Protein AF-A0A8J7PKM3-F1 (afdb_monomer_lite)

pLDDT: mean 87.67, std 18.23, range [32.25, 98.56]

Secondary structure (DSSP, 8-state):
---PPP-------TTS-SS-HHHHHHHHHHHHHHHHHHHTT-HHHHHHHHHHHHHHHHHHHHHH---HHHHHHHHHH-S-HHHHHHHHHHHHHHHHHHT---HHHHHHHHHHHHHTS--HHHHHHHHHHTGGGGGGS-HHHHHHHHHHHHHHHHHHSS---

Structure (mmCIF, N/CA/C/O backbone):
data_AF-A0A8J7PKM3-F1
#
_entry.id   AF-A0A8J7PKM3-F1
#
loop_
_atom_site.group_PDB
_atom_site.id
_atom_site.type_symbol
_atom_site.label_atom_id
_atom_site.label_alt_id
_atom_site.label_comp_id
_atom_site.label_asym_id
_atom_site.label_entity_id
_atom_site.label_seq_id
_atom_site.pdbx_PDB_ins_code
_atom_site.Cartn_x
_atom_site.Cartn_y
_atom_site.Cartn_z
_atom_site.occupancy
_atom_site.B_iso_or_equiv
_atom_site.auth_seq_id
_atom_site.auth_comp_id
_atom_site.auth_asym_id
_atom_site.auth_atom_id
_atom_site.pdbx_PDB_model_num
ATOM 1 N N . MET A 1 1 ? 33.577 -36.007 18.683 1.00 36.16 1 MET A N 1
ATOM 2 C CA . MET A 1 1 ? 33.708 -35.302 17.392 1.00 36.16 1 MET A CA 1
ATOM 3 C C . MET A 1 1 ? 32.411 -34.530 17.199 1.00 36.16 1 MET A C 1
ATOM 5 O O . MET A 1 1 ? 31.402 -35.137 16.878 1.00 36.16 1 MET A O 1
ATOM 9 N N . PHE A 1 2 ? 32.390 -33.249 17.570 1.00 35.25 2 PHE A N 1
ATOM 10 C CA . PHE A 1 2 ? 31.200 -32.401 17.462 1.00 35.25 2 PHE A CA 1
ATOM 11 C C . PHE A 1 2 ? 31.308 -31.592 16.173 1.00 35.25 2 PHE A C 1
ATOM 13 O O . PHE A 1 2 ? 32.250 -30.821 16.016 1.00 35.25 2 PHE A O 1
ATOM 20 N N . PHE A 1 3 ? 30.363 -31.787 15.259 1.00 32.25 3 PHE A N 1
ATOM 21 C CA . PHE A 1 3 ? 30.174 -30.937 14.091 1.00 32.25 3 PHE A CA 1
ATOM 22 C C . PHE A 1 3 ? 28.779 -30.329 14.233 1.00 32.25 3 PHE A C 1
ATOM 24 O O . PHE A 1 3 ? 27.780 -31.013 14.029 1.00 32.25 3 PHE A O 1
ATOM 31 N N . GLN A 1 4 ? 28.704 -29.076 14.682 1.00 35.91 4 GLN A N 1
ATOM 32 C CA . GLN A 1 4 ? 27.482 -28.291 14.542 1.00 35.91 4 GLN A CA 1
ATOM 33 C C . GLN A 1 4 ? 27.523 -27.611 13.169 1.00 35.91 4 GLN A C 1
ATOM 35 O O . GLN A 1 4 ? 28.503 -26.921 12.881 1.00 35.91 4 GLN A O 1
ATOM 40 N N . PRO A 1 5 ? 26.507 -27.788 12.307 1.00 42.62 5 PRO A N 1
ATOM 41 C CA . PRO A 1 5 ? 26.403 -27.009 11.087 1.00 42.62 5 PRO A CA 1
ATOM 42 C C . PRO A 1 5 ? 26.003 -25.581 11.462 1.00 42.62 5 PRO A C 1
ATOM 44 O O . PRO A 1 5 ? 24.953 -25.351 12.062 1.00 42.62 5 PRO A O 1
ATOM 47 N N . GLY A 1 6 ? 26.868 -24.627 11.120 1.00 34.97 6 GLY A N 1
ATOM 48 C CA . GLY A 1 6 ? 26.564 -23.209 11.213 1.00 34.97 6 GLY A CA 1
ATOM 49 C C . GLY A 1 6 ? 25.336 -22.898 10.368 1.00 34.97 6 GLY A C 1
ATOM 50 O O . GLY A 1 6 ? 25.343 -23.063 9.149 1.00 34.97 6 GLY A O 1
ATOM 51 N N . THR A 1 7 ? 24.269 -22.453 11.021 1.00 42.44 7 THR A N 1
ATOM 52 C CA . THR A 1 7 ? 23.162 -21.776 10.360 1.00 42.44 7 THR A CA 1
ATOM 53 C C . THR A 1 7 ? 23.663 -20.417 9.894 1.00 42.44 7 THR A C 1
ATOM 55 O O . THR A 1 7 ? 23.510 -19.417 10.593 1.00 42.44 7 THR A O 1
ATOM 58 N N . ASP A 1 8 ? 24.263 -20.379 8.709 1.00 40.06 8 ASP A N 1
ATOM 59 C CA . ASP A 1 8 ? 24.477 -19.144 7.962 1.00 40.06 8 ASP A CA 1
ATOM 60 C C . ASP A 1 8 ? 23.132 -18.699 7.365 1.00 40.06 8 ASP A C 1
ATOM 62 O O . ASP A 1 8 ? 22.877 -18.743 6.162 1.00 40.06 8 ASP A O 1
ATOM 66 N N . ARG A 1 9 ? 22.199 -18.317 8.247 1.00 42.50 9 ARG A N 1
ATOM 67 C CA . ARG A 1 9 ? 21.170 -17.352 7.872 1.00 42.50 9 ARG A CA 1
ATOM 68 C C . ARG A 1 9 ? 21.888 -16.017 7.854 1.00 42.50 9 ARG A C 1
ATOM 70 O O . ARG A 1 9 ? 21.874 -15.295 8.848 1.00 42.50 9 ARG A O 1
ATOM 77 N N . ALA A 1 10 ? 22.509 -15.705 6.721 1.00 39.47 10 ALA A N 1
ATOM 78 C CA . ALA A 1 10 ? 22.815 -14.336 6.362 1.00 39.47 10 ALA A CA 1
ATOM 79 C C . ALA A 1 10 ? 21.526 -13.532 6.569 1.00 39.47 10 ALA A C 1
ATOM 81 O O . ALA A 1 10 ? 20.585 -13.627 5.776 1.00 39.47 10 ALA A O 1
ATOM 82 N N . GLN A 1 11 ? 21.455 -12.810 7.688 1.00 41.34 11 GLN A N 1
ATOM 83 C CA . GLN A 1 11 ? 20.439 -11.807 7.945 1.00 41.34 11 GLN A CA 1
ATOM 84 C C . GLN A 1 11 ? 20.592 -10.786 6.821 1.00 41.34 11 GLN A C 1
ATOM 86 O O . GLN A 1 11 ? 21.456 -9.910 6.860 1.00 41.34 11 GLN A O 1
ATOM 91 N N . ARG A 1 12 ? 19.808 -10.956 5.751 1.00 44.34 12 ARG A N 1
ATOM 92 C CA . ARG A 1 12 ? 19.602 -9.895 4.773 1.00 44.34 12 ARG A CA 1
ATOM 93 C C . ARG A 1 12 ? 19.024 -8.741 5.570 1.00 44.34 12 ARG A C 1
ATOM 95 O O . ARG A 1 12 ? 17.972 -8.903 6.177 1.00 44.34 12 ARG A O 1
ATOM 102 N N . ASP A 1 13 ? 19.742 -7.622 5.601 1.00 42.66 13 ASP A N 1
ATOM 103 C CA . ASP A 1 13 ? 19.227 -6.376 6.154 1.00 42.66 13 ASP A CA 1
ATOM 104 C C . ASP A 1 13 ? 17.835 -6.140 5.545 1.00 42.66 13 ASP A C 1
ATOM 106 O O . ASP A 1 13 ? 17.751 -5.967 4.323 1.00 42.66 13 ASP A O 1
ATOM 110 N N . PRO A 1 14 ? 16.752 -6.162 6.343 1.00 47.19 14 PRO A N 1
ATOM 111 C CA . PRO A 1 14 ? 15.390 -6.001 5.834 1.00 47.19 14 PRO A CA 1
ATOM 112 C C . PRO A 1 14 ? 15.193 -4.633 5.162 1.00 47.19 14 PRO A C 1
ATOM 114 O O . PRO A 1 14 ? 14.225 -4.424 4.437 1.00 47.19 14 PRO A O 1
ATOM 117 N N . ARG A 1 15 ? 16.141 -3.703 5.353 1.00 46.28 15 ARG A N 1
ATOM 118 C CA . ARG A 1 15 ? 16.163 -2.374 4.733 1.00 46.28 15 ARG A CA 1
ATOM 119 C C . ARG A 1 15 ? 16.777 -2.356 3.334 1.00 46.28 15 ARG A C 1
ATOM 121 O O . ARG A 1 15 ? 16.664 -1.347 2.633 1.00 46.28 15 ARG A O 1
ATOM 128 N N . ARG A 1 16 ? 17.446 -3.428 2.895 1.00 54.91 16 ARG A N 1
ATOM 129 C CA . ARG A 1 16 ? 18.026 -3.489 1.550 1.00 54.91 16 ARG A CA 1
ATOM 130 C C . ARG A 1 16 ? 16.935 -3.901 0.572 1.00 54.91 16 ARG A C 1
ATOM 132 O O . ARG A 1 16 ? 16.419 -5.010 0.652 1.00 54.91 16 ARG A O 1
ATOM 139 N N . SER A 1 17 ? 16.592 -2.998 -0.351 1.00 60.22 17 SER A N 1
ATOM 140 C CA . SER A 1 17 ? 15.584 -3.284 -1.373 1.00 60.22 17 SER A CA 1
ATOM 141 C C . SER A 1 17 ? 15.919 -4.609 -2.076 1.00 60.22 17 SER A C 1
ATOM 143 O O . SER A 1 17 ? 17.073 -4.802 -2.473 1.00 60.22 17 SER A O 1
ATOM 145 N N . PRO A 1 18 ? 14.941 -5.513 -2.251 1.00 68.88 18 PRO A N 1
ATOM 146 C CA . PRO A 1 18 ? 15.135 -6.765 -2.990 1.00 68.88 18 PRO A CA 1
ATOM 147 C C . PRO A 1 18 ? 15.437 -6.517 -4.479 1.00 68.88 18 PRO A C 1
ATOM 149 O O . PRO A 1 18 ? 15.834 -7.436 -5.196 1.00 68.88 18 PRO A O 1
ATOM 152 N N . LEU A 1 19 ? 15.228 -5.281 -4.946 1.00 79.75 19 LEU A N 1
ATOM 153 C CA . LEU A 1 19 ? 15.386 -4.857 -6.327 1.00 79.75 19 LEU A CA 1
ATOM 154 C C . LEU A 1 19 ? 16.794 -4.327 -6.583 1.00 79.75 19 LEU A C 1
ATOM 156 O O . LEU A 1 19 ? 17.391 -3.642 -5.746 1.00 79.75 19 LEU A O 1
ATOM 160 N N . LYS A 1 20 ? 17.305 -4.578 -7.788 1.00 85.94 20 LYS A N 1
ATOM 161 C CA . LYS A 1 20 ? 18.499 -3.884 -8.276 1.00 85.94 20 LYS A CA 1
ATOM 162 C C . LYS A 1 20 ? 18.200 -2.401 -8.525 1.00 85.94 20 LYS A C 1
ATOM 164 O O . LYS A 1 20 ? 17.049 -2.002 -8.686 1.00 85.94 20 LYS A O 1
ATOM 169 N N . SER A 1 21 ? 19.240 -1.568 -8.568 1.00 86.31 21 SER A N 1
ATOM 170 C CA . SER A 1 21 ? 19.094 -0.112 -8.719 1.00 86.31 21 SER A CA 1
ATOM 171 C C . SER A 1 21 ? 18.345 0.304 -9.991 1.00 86.31 21 SER A C 1
ATOM 173 O O . SER A 1 21 ? 17.572 1.256 -9.955 1.00 86.31 21 SER A O 1
ATOM 175 N N . ASP A 1 22 ? 18.560 -0.400 -11.101 1.00 89.12 22 ASP A N 1
ATOM 176 C CA . ASP A 1 22 ? 17.876 -0.202 -12.382 1.00 89.12 22 ASP A CA 1
ATOM 177 C C . ASP A 1 22 ? 16.397 -0.612 -12.320 1.00 89.12 22 ASP A C 1
ATOM 179 O O . ASP A 1 22 ? 15.532 0.144 -12.758 1.00 89.12 22 ASP A O 1
ATOM 183 N N . GLU A 1 23 ? 16.096 -1.757 -11.704 1.00 91.19 23 GLU A N 1
ATOM 184 C CA . GLU A 1 23 ? 14.729 -2.244 -11.461 1.00 91.19 23 GLU A CA 1
ATOM 185 C C . GLU A 1 23 ? 13.952 -1.270 -10.563 1.00 91.19 23 GLU A C 1
ATOM 187 O O . GLU A 1 23 ? 12.855 -0.828 -10.903 1.00 91.19 23 GLU A O 1
ATOM 192 N N . LEU A 1 24 ? 14.563 -0.853 -9.452 1.00 87.12 24 LEU A N 1
ATOM 193 C CA . LEU A 1 24 ? 13.996 0.130 -8.533 1.00 87.12 24 LEU A CA 1
ATOM 194 C C . LEU A 1 24 ? 13.754 1.476 -9.226 1.00 87.12 24 LEU A C 1
ATOM 196 O O . LEU A 1 24 ? 12.744 2.136 -8.978 1.00 87.12 24 LEU A O 1
ATOM 200 N N . TYR A 1 25 ? 14.676 1.895 -10.091 1.00 90.19 25 TYR A N 1
ATOM 201 C CA . TYR A 1 25 ? 14.532 3.118 -10.868 1.00 90.19 25 TYR A CA 1
ATOM 202 C C . TYR A 1 25 ? 13.380 3.023 -11.877 1.00 90.19 25 TYR A C 1
ATOM 204 O O . TYR A 1 25 ? 12.583 3.959 -11.962 1.00 90.19 25 TYR A O 1
ATOM 212 N N . ALA A 1 26 ? 13.250 1.905 -12.598 1.00 93.38 26 ALA A N 1
ATOM 213 C CA . ALA A 1 26 ? 12.163 1.680 -13.550 1.00 93.38 26 ALA A CA 1
ATOM 214 C C . ALA A 1 26 ? 10.791 1.708 -12.860 1.00 93.38 26 ALA A C 1
ATOM 216 O O . ALA A 1 26 ? 9.912 2.464 -13.276 1.00 93.38 26 ALA A O 1
ATOM 217 N N . VAL A 1 27 ? 10.650 0.977 -11.749 1.00 93.88 27 VAL A N 1
ATOM 218 C CA . VAL A 1 27 ? 9.427 0.946 -10.933 1.00 93.88 27 VAL A CA 1
ATOM 219 C C . VAL A 1 27 ?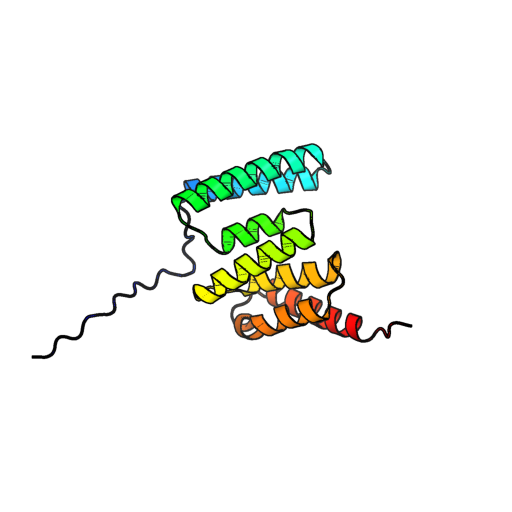 9.065 2.347 -10.432 1.00 93.88 27 VAL A C 1
ATOM 221 O O . VAL A 1 27 ? 7.944 2.814 -10.634 1.00 93.88 27 VAL A O 1
ATOM 224 N N . ARG A 1 28 ? 10.025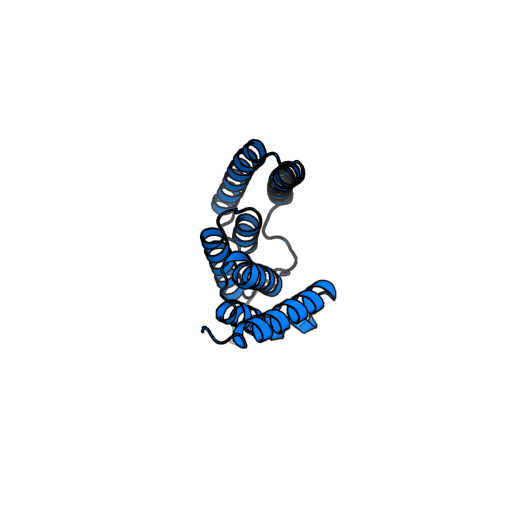 3.073 -9.841 1.00 93.44 28 ARG A N 1
ATOM 225 C CA . ARG A 1 28 ? 9.797 4.444 -9.348 1.00 93.44 28 ARG A CA 1
ATOM 226 C C . ARG A 1 28 ? 9.399 5.402 -10.464 1.00 93.44 28 ARG A C 1
ATOM 228 O O . ARG A 1 28 ? 8.522 6.238 -10.256 1.00 93.44 28 ARG A O 1
ATOM 235 N N . ARG A 1 29 ? 10.033 5.304 -11.634 1.00 96.38 29 ARG A N 1
ATOM 236 C CA . ARG A 1 29 ? 9.705 6.145 -12.790 1.00 96.38 29 ARG A CA 1
ATOM 237 C C . ARG A 1 29 ? 8.270 5.888 -13.260 1.00 96.38 29 ARG A C 1
ATOM 239 O O . ARG A 1 29 ? 7.539 6.854 -13.468 1.00 96.38 29 ARG A O 1
ATOM 246 N N . ALA A 1 30 ? 7.870 4.624 -13.400 1.00 96.38 30 ALA A N 1
ATOM 247 C CA . ALA A 1 30 ? 6.518 4.257 -13.817 1.00 96.38 30 ALA A CA 1
ATOM 248 C C . ALA A 1 30 ? 5.466 4.737 -12.800 1.00 96.38 30 ALA A C 1
ATOM 250 O O . ALA A 1 30 ? 4.537 5.453 -13.170 1.00 96.38 30 ALA A O 1
ATOM 251 N N . ALA A 1 31 ? 5.680 4.482 -11.506 1.00 96.06 31 ALA A N 1
ATOM 252 C CA . ALA A 1 31 ? 4.807 4.951 -10.426 1.00 96.06 31 ALA A CA 1
ATOM 253 C C . ALA A 1 31 ? 4.641 6.485 -10.423 1.00 96.06 31 ALA A C 1
ATOM 255 O O . ALA A 1 31 ? 3.536 7.016 -10.309 1.00 96.06 31 ALA A O 1
ATOM 256 N N . GLN A 1 32 ? 5.737 7.227 -10.621 1.00 96.44 32 GLN A N 1
ATOM 257 C CA . GLN A 1 32 ? 5.689 8.687 -10.739 1.00 96.44 32 GLN A CA 1
ATOM 258 C C . GLN A 1 32 ? 4.876 9.156 -11.951 1.00 96.44 32 GLN A C 1
ATOM 260 O O . GLN A 1 32 ? 4.222 10.196 -11.865 1.00 96.44 32 GLN A O 1
ATOM 265 N N . ALA A 1 33 ? 4.909 8.430 -13.071 1.00 96.50 33 ALA A N 1
ATOM 266 C CA . ALA A 1 33 ? 4.112 8.767 -14.247 1.00 96.50 33 ALA A CA 1
ATOM 267 C C . ALA A 1 33 ? 2.608 8.620 -13.964 1.00 96.50 33 ALA A C 1
ATOM 269 O O . ALA A 1 33 ? 1.848 9.531 -14.299 1.00 96.50 33 ALA A O 1
ATOM 270 N N . VAL A 1 34 ? 2.196 7.551 -13.270 1.00 97.44 34 VAL A N 1
ATOM 271 C CA . VAL A 1 34 ? 0.802 7.369 -12.825 1.00 97.44 34 VAL A CA 1
ATOM 272 C C . VAL A 1 34 ? 0.381 8.500 -11.887 1.00 97.44 34 VAL A C 1
ATOM 274 O O . VAL A 1 34 ? -0.628 9.161 -12.129 1.00 97.44 34 VAL A O 1
ATOM 277 N N . ALA A 1 35 ? 1.187 8.787 -10.858 1.00 95.44 35 ALA A N 1
ATOM 278 C CA . ALA A 1 35 ? 0.896 9.840 -9.884 1.00 95.44 35 ALA A CA 1
ATOM 279 C C . ALA A 1 35 ? 0.761 11.228 -10.535 1.00 95.44 35 ALA A C 1
ATOM 281 O O . ALA A 1 35 ? -0.097 12.023 -10.150 1.00 95.44 35 ALA A O 1
ATOM 282 N N . ARG A 1 36 ? 1.593 11.532 -11.540 1.00 97.00 36 ARG A N 1
ATOM 283 C CA . ARG A 1 36 ? 1.519 12.794 -12.292 1.00 97.00 36 ARG A CA 1
ATOM 284 C C . ARG A 1 36 ? 0.243 12.894 -13.120 1.00 97.00 36 ARG A C 1
ATOM 286 O O . ARG A 1 36 ? -0.393 13.943 -13.078 1.00 97.00 36 ARG A O 1
ATOM 293 N N . ALA A 1 37 ? -0.137 11.831 -13.827 1.00 95.94 37 ALA A N 1
ATOM 294 C CA . ALA A 1 37 ? -1.375 11.806 -14.601 1.00 95.94 37 ALA A CA 1
ATOM 295 C C . ALA A 1 37 ? -2.609 11.947 -13.694 1.00 95.94 37 ALA A C 1
ATOM 297 O O . ALA A 1 37 ? -3.475 12.779 -13.957 1.00 95.94 37 ALA A O 1
ATOM 298 N N . ALA A 1 38 ? -2.628 11.234 -12.561 1.00 94.00 38 ALA A N 1
ATOM 299 C CA . ALA A 1 38 ? -3.676 11.365 -11.550 1.00 94.00 38 ALA A CA 1
ATOM 300 C C . ALA A 1 38 ? -3.775 12.803 -11.010 1.00 94.00 38 ALA A C 1
ATOM 302 O O . ALA A 1 38 ? -4.863 13.370 -10.953 1.00 94.00 38 ALA A O 1
ATOM 303 N N . LYS A 1 39 ? -2.638 13.434 -10.684 1.00 95.56 39 LYS A N 1
ATOM 304 C CA . LYS A 1 39 ? -2.597 14.831 -10.219 1.00 95.56 39 LYS A CA 1
ATOM 305 C C . LYS A 1 39 ? -3.069 15.831 -11.281 1.00 95.56 39 LYS A C 1
ATOM 307 O O . LYS A 1 39 ? -3.605 16.875 -10.923 1.00 95.56 39 LYS A O 1
ATOM 312 N N . ALA A 1 40 ? -2.858 15.533 -12.560 1.00 96.31 40 ALA A N 1
ATOM 313 C CA . ALA A 1 40 ? -3.329 16.357 -13.670 1.00 96.31 40 ALA A CA 1
ATOM 314 C C . ALA A 1 40 ? -4.830 16.177 -13.973 1.00 96.31 40 ALA A C 1
ATOM 316 O O . ALA A 1 40 ? -5.360 16.909 -14.803 1.00 96.31 40 ALA A O 1
ATOM 317 N N . GLY A 1 41 ? -5.511 15.223 -13.325 1.00 95.38 41 GLY A N 1
ATOM 318 C CA . GLY A 1 41 ? -6.904 14.882 -13.629 1.00 95.38 41 GLY A CA 1
ATOM 319 C C . GLY A 1 41 ? -7.084 14.158 -14.968 1.00 95.38 41 GLY A C 1
ATOM 320 O O . GLY A 1 41 ? -8.208 14.032 -15.444 1.00 95.38 41 GLY A O 1
ATOM 321 N N . ASP A 1 42 ? -5.997 13.680 -15.578 1.00 96.19 42 ASP A N 1
ATOM 322 C CA . ASP A 1 42 ? -6.015 13.009 -16.877 1.00 96.19 42 ASP A CA 1
ATOM 323 C C . ASP A 1 42 ? -6.223 11.500 -16.681 1.00 96.19 42 ASP A C 1
ATOM 325 O O . ASP A 1 42 ? -5.280 10.740 -16.430 1.00 96.19 42 ASP A O 1
ATOM 329 N N . ALA A 1 43 ? -7.488 11.076 -16.731 1.00 95.06 43 ALA A N 1
ATOM 330 C CA . ALA A 1 43 ? -7.891 9.694 -16.485 1.00 95.06 43 ALA A CA 1
ATOM 331 C C . ALA A 1 43 ? -7.378 8.715 -17.556 1.00 95.06 43 ALA A C 1
ATOM 333 O O . ALA A 1 43 ? -6.984 7.595 -17.213 1.00 95.06 43 ALA A O 1
ATOM 334 N N . ASP A 1 44 ? -7.322 9.139 -18.818 1.00 96.12 44 ASP A N 1
ATOM 335 C CA . ASP A 1 44 ? -6.855 8.308 -19.932 1.00 96.12 44 ASP A CA 1
ATOM 336 C C . ASP A 1 44 ? -5.342 8.093 -19.837 1.00 96.12 44 ASP A C 1
ATOM 338 O O . ASP A 1 44 ? -4.853 6.956 -19.906 1.00 96.12 44 ASP A O 1
ATOM 342 N N . SER A 1 45 ? -4.590 9.166 -19.559 1.00 96.44 45 SER A N 1
ATOM 343 C CA . SER A 1 45 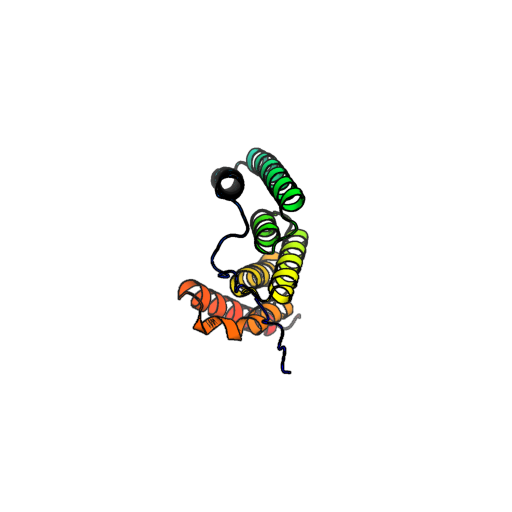? -3.164 9.047 -19.267 1.00 96.44 45 SER A CA 1
ATOM 344 C C . SER A 1 45 ? -2.927 8.216 -18.013 1.00 96.44 45 SER A C 1
ATOM 346 O O . SER A 1 45 ? -2.037 7.371 -18.026 1.00 96.44 45 SER A O 1
ATOM 348 N N . ARG A 1 46 ? -3.708 8.388 -16.935 1.00 97.06 46 ARG A N 1
ATOM 349 C CA . ARG A 1 46 ? -3.548 7.580 -15.711 1.00 97.06 46 ARG A CA 1
ATOM 350 C C . ARG A 1 46 ? -3.697 6.095 -16.023 1.00 97.06 46 ARG A C 1
ATOM 352 O O . ARG A 1 46 ? -2.848 5.3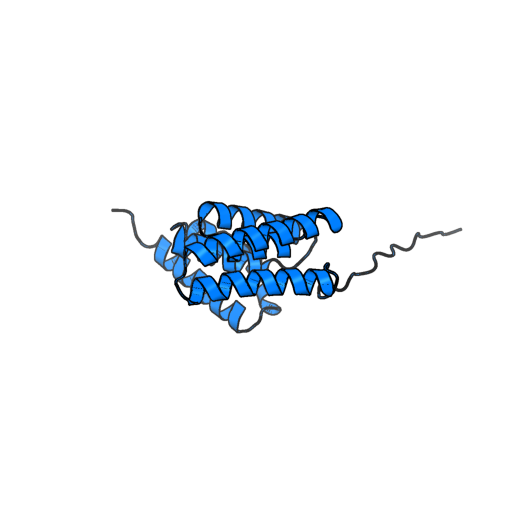14 -15.609 1.00 97.06 46 ARG A O 1
ATOM 359 N N . THR A 1 47 ? -4.733 5.732 -16.776 1.00 96.44 47 THR A N 1
ATOM 360 C CA . THR A 1 47 ? -5.010 4.346 -17.175 1.00 96.44 47 THR A CA 1
ATOM 361 C C . THR A 1 47 ? -3.858 3.772 -17.995 1.00 96.44 47 THR A C 1
ATOM 363 O O . THR A 1 47 ? -3.337 2.708 -17.669 1.00 96.44 47 THR A O 1
ATOM 366 N N . THR A 1 48 ? -3.387 4.520 -18.996 1.00 97.62 48 THR A N 1
ATOM 367 C CA . THR A 1 48 ? -2.253 4.107 -19.837 1.00 97.62 48 THR A CA 1
ATOM 368 C C . THR A 1 48 ? -0.978 3.921 -19.010 1.00 97.62 48 THR A C 1
ATOM 370 O O . THR A 1 48 ? -0.312 2.893 -19.108 1.00 97.62 48 THR A O 1
ATOM 373 N N . ARG A 1 49 ? -0.649 4.884 -18.138 1.00 97.81 49 ARG A N 1
ATOM 374 C CA . ARG A 1 49 ? 0.536 4.802 -17.269 1.00 97.81 49 ARG A CA 1
ATOM 375 C C . ARG A 1 49 ? 0.430 3.687 -16.237 1.00 97.81 49 ARG A C 1
ATOM 377 O O . ARG A 1 49 ? 1.454 3.131 -15.852 1.00 97.81 49 ARG A O 1
ATOM 384 N N . PHE A 1 50 ? -0.774 3.363 -15.774 1.00 97.75 50 PHE A N 1
ATOM 385 C CA . PHE A 1 50 ? -0.966 2.272 -14.828 1.00 97.75 50 PHE A CA 1
ATOM 386 C C . PHE A 1 50 ? -0.724 0.912 -15.494 1.00 97.75 50 PHE A C 1
ATOM 388 O O . PHE A 1 50 ? -0.006 0.094 -14.929 1.00 97.75 50 PHE A O 1
ATOM 395 N N . ALA A 1 51 ? -1.180 0.714 -16.735 1.00 97.62 51 ALA A N 1
ATOM 396 C CA . ALA A 1 51 ? -0.847 -0.485 -17.510 1.00 97.62 51 ALA A CA 1
ATOM 397 C C . ALA A 1 51 ? 0.672 -0.622 -17.764 1.00 97.62 51 ALA A C 1
ATOM 399 O O . ALA A 1 51 ? 1.235 -1.716 -17.670 1.00 97.62 51 ALA A O 1
ATOM 400 N N . GLU A 1 52 ? 1.367 0.494 -18.026 1.00 97.38 52 GLU A N 1
ATOM 401 C CA . GLU A 1 52 ? 2.836 0.513 -18.114 1.00 97.38 52 GLU A CA 1
ATOM 402 C C . GLU A 1 52 ? 3.492 0.118 -16.778 1.00 97.38 52 GLU A C 1
ATOM 404 O O . GLU A 1 52 ? 4.441 -0.666 -16.767 1.00 97.38 52 GLU A O 1
ATOM 409 N N . LEU A 1 53 ? 2.983 0.618 -15.644 1.00 97.56 53 LEU A N 1
ATOM 410 C CA . LEU A 1 53 ? 3.460 0.223 -14.316 1.00 97.56 53 LEU A CA 1
ATOM 411 C C . LEU A 1 53 ? 3.264 -1.277 -14.073 1.00 97.56 53 LEU A C 1
ATOM 413 O O . LEU A 1 53 ? 4.208 -1.927 -13.632 1.00 97.56 53 LEU A O 1
ATOM 417 N N . GLN A 1 54 ? 2.093 -1.833 -14.389 1.00 97.25 54 GLN A N 1
ATOM 418 C CA . GLN A 1 54 ? 1.824 -3.268 -14.236 1.00 97.25 54 GLN A CA 1
ATOM 419 C C . GLN A 1 54 ? 2.800 -4.114 -15.058 1.00 97.25 54 GLN A C 1
ATOM 421 O O . GLN A 1 54 ? 3.387 -5.053 -14.528 1.00 97.25 54 GLN A O 1
ATOM 426 N N . THR A 1 55 ? 3.084 -3.706 -16.299 1.00 97.56 55 THR A N 1
ATOM 427 C CA . THR A 1 55 ? 4.089 -4.373 -17.145 1.00 97.56 55 THR A CA 1
ATOM 428 C C . THR A 1 55 ? 5.465 -4.393 -16.469 1.00 97.56 55 THR A C 1
ATOM 430 O O . THR A 1 55 ? 6.102 -5.442 -16.379 1.00 97.56 55 THR A O 1
ATOM 433 N N . VAL A 1 56 ? 5.916 -3.255 -15.925 1.00 96.56 56 VAL A N 1
ATOM 434 C CA . VAL A 1 56 ? 7.204 -3.170 -15.213 1.00 96.56 56 VAL A CA 1
ATOM 435 C C . VAL A 1 56 ? 7.210 -4.042 -13.953 1.00 96.56 56 VAL A C 1
ATOM 437 O O . VAL A 1 56 ? 8.215 -4.694 -13.665 1.00 96.56 56 VAL A O 1
ATOM 440 N N . LEU A 1 57 ? 6.115 -4.061 -13.189 1.00 95.50 57 LEU A N 1
ATOM 441 C CA . LEU A 1 57 ? 6.007 -4.879 -11.981 1.00 95.50 57 LEU A CA 1
ATOM 442 C C . LEU A 1 57 ? 6.060 -6.372 -12.311 1.00 95.50 57 LEU A C 1
ATOM 444 O O . LEU A 1 57 ? 6.795 -7.109 -11.653 1.00 95.50 57 LEU A O 1
ATOM 448 N N . ASP A 1 58 ? 5.361 -6.805 -13.355 1.00 94.94 58 ASP A N 1
ATOM 449 C CA . ASP A 1 58 ? 5.341 -8.201 -13.786 1.00 94.94 58 ASP A CA 1
ATOM 450 C C . ASP A 1 58 ? 6.707 -8.665 -14.297 1.00 94.94 58 ASP A C 1
ATOM 452 O O . ASP A 1 58 ? 7.175 -9.740 -13.918 1.00 94.94 58 ASP A O 1
ATOM 456 N N . GLU A 1 59 ? 7.418 -7.839 -15.067 1.00 94.44 59 GLU A N 1
ATOM 457 C CA . GLU A 1 59 ? 8.798 -8.132 -15.478 1.00 94.44 59 GLU A CA 1
ATOM 458 C C . GLU A 1 59 ? 9.753 -8.274 -14.285 1.00 94.44 59 GLU A C 1
ATOM 460 O O . GLU A 1 59 ? 10.716 -9.050 -14.326 1.00 94.44 59 GLU A O 1
ATOM 465 N N . VAL A 1 60 ? 9.538 -7.495 -13.223 1.00 93.50 60 VAL A N 1
ATOM 466 C CA . VAL A 1 60 ? 10.329 -7.598 -11.994 1.00 93.50 60 VAL A CA 1
ATOM 467 C C . VAL A 1 60 ? 9.975 -8.880 -11.241 1.00 93.50 60 VAL A C 1
ATOM 469 O O . VAL A 1 60 ? 10.895 -9.616 -10.873 1.00 93.50 60 VAL A O 1
ATOM 472 N N . ARG A 1 61 ? 8.683 -9.198 -11.078 1.00 91.81 61 ARG A N 1
ATOM 473 C CA . ARG A 1 61 ? 8.211 -10.448 -10.453 1.00 91.81 61 ARG A CA 1
ATOM 474 C C . ARG A 1 61 ? 8.767 -11.675 -11.169 1.00 91.81 61 ARG A C 1
ATOM 476 O O . ARG A 1 61 ? 9.328 -12.556 -10.526 1.00 91.81 61 ARG A O 1
ATOM 483 N N . GLN A 1 62 ? 8.730 -11.699 -12.501 1.00 92.25 62 GLN A N 1
ATOM 484 C CA . GLN A 1 62 ? 9.283 -12.801 -13.300 1.00 92.25 62 GLN A CA 1
ATOM 485 C C . GLN A 1 62 ? 10.785 -13.019 -13.064 1.00 92.25 62 GLN A C 1
ATOM 487 O O . GLN A 1 62 ? 11.260 -14.153 -13.066 1.00 92.25 62 GLN A O 1
ATOM 492 N N . ARG A 1 63 ? 11.552 -11.942 -12.853 1.00 90.81 63 ARG A N 1
ATOM 493 C CA . ARG A 1 63 ? 13.012 -12.017 -12.671 1.00 90.81 63 ARG A CA 1
ATOM 494 C C . ARG A 1 63 ? 13.450 -12.275 -11.235 1.00 90.81 63 ARG A C 1
ATOM 496 O O . ARG A 1 63 ? 14.534 -12.821 -11.024 1.00 90.81 63 ARG A O 1
ATOM 503 N N . ARG A 1 64 ? 12.688 -11.790 -10.254 1.00 86.50 64 ARG A N 1
ATOM 504 C CA . ARG A 1 64 ? 13.088 -11.747 -8.836 1.00 86.50 64 ARG A CA 1
ATOM 505 C C . ARG A 1 64 ? 12.237 -12.635 -7.936 1.00 86.50 64 ARG A C 1
ATOM 507 O O . ARG A 1 64 ? 12.648 -12.878 -6.804 1.00 86.50 64 ARG A O 1
ATOM 514 N N . GLY A 1 65 ? 11.118 -13.136 -8.445 1.00 87.00 65 GLY A N 1
ATOM 515 C CA . GLY A 1 65 ? 10.044 -13.680 -7.634 1.00 87.00 65 GLY A CA 1
ATOM 516 C C . GLY A 1 65 ? 9.170 -12.571 -7.063 1.00 87.00 65 GLY A C 1
ATOM 517 O O . GLY A 1 65 ? 9.451 -11.374 -7.204 1.00 87.00 65 GLY A O 1
ATOM 518 N N . ASP A 1 66 ? 8.099 -12.989 -6.408 1.00 86.31 66 ASP A N 1
ATOM 519 C CA . ASP A 1 66 ? 7.194 -12.058 -5.770 1.00 86.31 66 ASP A CA 1
ATOM 520 C C . ASP A 1 66 ? 7.804 -11.426 -4.513 1.00 86.31 66 ASP A C 1
ATOM 522 O O . ASP A 1 66 ? 8.591 -12.036 -3.786 1.00 86.31 66 ASP A O 1
ATOM 526 N N . HIS A 1 67 ? 7.421 -10.179 -4.249 1.00 89.88 67 HIS A N 1
ATOM 527 C CA . HIS A 1 67 ? 7.814 -9.459 -3.046 1.00 89.88 67 HIS A CA 1
ATOM 528 C C . HIS A 1 67 ? 6.661 -8.561 -2.577 1.00 89.88 67 HIS A C 1
ATOM 530 O O . HIS A 1 67 ? 6.063 -7.892 -3.427 1.00 89.88 67 HIS A O 1
ATOM 536 N N . PRO A 1 68 ? 6.385 -8.463 -1.258 1.00 93.69 68 PRO A N 1
ATOM 537 C CA . PRO A 1 68 ? 5.276 -7.677 -0.701 1.00 93.69 68 PRO A CA 1
ATOM 538 C C . PRO A 1 68 ? 5.170 -6.261 -1.271 1.00 93.69 68 PRO A C 1
ATOM 540 O O . PRO A 1 68 ? 4.104 -5.857 -1.725 1.00 93.69 68 PRO A O 1
ATOM 543 N N . VAL A 1 69 ? 6.305 -5.562 -1.365 1.00 91.25 69 VAL A N 1
ATOM 544 C CA . VAL A 1 69 ? 6.383 -4.196 -1.917 1.00 91.25 69 VAL A CA 1
ATOM 545 C C . VAL A 1 69 ? 5.814 -4.050 -3.335 1.00 91.25 69 VAL A C 1
ATOM 547 O O . VAL A 1 69 ? 5.363 -2.972 -3.700 1.00 91.25 69 VAL A O 1
ATOM 550 N N . LEU A 1 70 ? 5.846 -5.102 -4.162 1.00 93.56 70 LEU A N 1
ATOM 551 C CA . LEU A 1 70 ? 5.348 -5.029 -5.539 1.00 93.56 70 LEU A CA 1
ATOM 552 C C . LEU A 1 70 ? 3.820 -5.074 -5.569 1.00 93.56 70 LEU A C 1
ATOM 554 O O . LEU A 1 70 ? 3.212 -4.371 -6.368 1.00 93.56 70 LEU A O 1
ATOM 558 N N . TRP A 1 71 ? 3.196 -5.883 -4.709 1.00 96.44 71 TRP A N 1
ATOM 559 C CA . TRP A 1 71 ? 1.737 -5.905 -4.575 1.00 96.44 71 TRP A CA 1
ATOM 560 C C . TRP A 1 71 ? 1.210 -4.676 -3.835 1.00 96.44 71 TRP A C 1
ATOM 562 O O . TRP A 1 71 ? 0.198 -4.129 -4.256 1.00 96.44 71 TRP A O 1
ATOM 572 N N . GLU A 1 72 ? 1.910 -4.209 -2.797 1.00 96.50 72 GLU A N 1
ATOM 573 C CA . GLU A 1 72 ? 1.577 -2.953 -2.107 1.00 96.50 72 GLU A CA 1
ATOM 574 C C . GLU A 1 72 ? 1.585 -1.779 -3.094 1.00 96.50 72 GLU A C 1
ATOM 576 O O . GLU A 1 72 ? 0.611 -1.038 -3.190 1.00 96.50 72 GLU A O 1
ATOM 581 N N . LEU A 1 73 ? 2.640 -1.668 -3.907 1.00 95.56 73 LEU A N 1
ATOM 582 C CA . LEU A 1 73 ? 2.741 -0.606 -4.902 1.00 95.56 73 LEU A CA 1
ATOM 583 C C . LEU A 1 73 ? 1.662 -0.708 -5.986 1.00 95.56 73 LEU A C 1
ATOM 585 O O . LEU A 1 73 ? 1.147 0.312 -6.429 1.00 95.56 73 LEU A O 1
ATOM 589 N N . GLU A 1 74 ? 1.325 -1.912 -6.449 1.00 97.00 74 GLU A N 1
ATOM 590 C CA . GLU A 1 74 ? 0.236 -2.079 -7.416 1.00 97.00 74 GLU A CA 1
ATOM 591 C C . GLU A 1 74 ? -1.113 -1.659 -6.820 1.00 97.00 74 GLU A C 1
ATOM 593 O O . GLU A 1 74 ? -1.898 -0.977 -7.485 1.00 97.00 74 GLU A O 1
ATOM 598 N N . ALA A 1 75 ? -1.359 -2.010 -5.555 1.00 97.81 75 ALA A N 1
ATOM 599 C CA . ALA A 1 75 ? -2.561 -1.619 -4.831 1.00 97.81 75 ALA A CA 1
ATOM 600 C C . ALA A 1 75 ? -2.687 -0.091 -4.724 1.00 97.81 75 ALA A C 1
ATOM 602 O O . ALA A 1 75 ? -3.753 0.439 -5.025 1.00 97.81 75 ALA A O 1
ATOM 603 N N . ASP A 1 76 ? -1.593 0.618 -4.414 1.00 96.81 76 ASP A N 1
ATOM 604 C CA . ASP A 1 76 ? -1.562 2.086 -4.274 1.00 96.81 76 ASP A CA 1
ATOM 605 C C . ASP A 1 76 ? -2.051 2.846 -5.525 1.00 96.81 76 ASP A C 1
ATOM 607 O O . ASP A 1 76 ? -2.497 3.992 -5.427 1.00 96.81 76 ASP A O 1
ATOM 611 N N . PHE A 1 77 ? -1.949 2.236 -6.710 1.00 96.31 77 PHE A N 1
ATOM 612 C CA . PHE A 1 77 ? -2.366 2.840 -7.981 1.00 96.31 77 PHE A CA 1
ATOM 613 C C . PHE A 1 77 ? -3.626 2.209 -8.586 1.00 96.31 77 PHE A C 1
ATOM 615 O O . PHE A 1 77 ? -4.158 2.719 -9.580 1.00 96.31 77 PHE A O 1
ATOM 622 N N . THR A 1 78 ? -4.129 1.132 -7.985 1.00 96.69 78 THR A N 1
ATOM 623 C CA . THR A 1 78 ? -5.344 0.454 -8.430 1.00 96.69 78 THR A CA 1
ATOM 624 C C . THR A 1 78 ? -6.564 1.310 -8.106 1.00 96.69 78 THR A C 1
ATOM 626 O O . THR A 1 78 ? -6.736 1.785 -6.992 1.00 96.69 78 THR A O 1
ATOM 629 N N . SER A 1 79 ? -7.425 1.530 -9.101 1.00 93.38 79 SER A N 1
ATOM 630 C CA . SER A 1 79 ? -8.600 2.407 -8.951 1.00 93.38 79 SER A CA 1
ATOM 631 C C . SER A 1 79 ? -9.872 1.677 -8.528 1.00 93.38 79 SER A C 1
ATOM 633 O O . SER A 1 79 ? -10.845 2.332 -8.175 1.00 93.38 79 SER A O 1
ATOM 635 N N . ASP A 1 80 ? -9.880 0.347 -8.604 1.00 96.88 80 ASP A N 1
ATOM 636 C CA . ASP A 1 80 ? -10.953 -0.486 -8.069 1.00 96.88 80 ASP A CA 1
ATOM 637 C C . ASP A 1 80 ? -10.633 -0.822 -6.600 1.00 96.88 80 ASP A C 1
ATOM 639 O O . ASP A 1 80 ? -9.660 -1.543 -6.344 1.00 96.88 80 ASP A O 1
ATOM 643 N N . PRO A 1 81 ? -11.426 -0.334 -5.628 1.00 96.75 81 PRO A N 1
ATOM 644 C CA . PRO A 1 81 ? -11.136 -0.538 -4.212 1.00 96.75 81 PRO A CA 1
ATOM 645 C C . PRO A 1 81 ? -11.164 -2.010 -3.783 1.00 96.75 81 PRO A C 1
ATOM 647 O O . PRO A 1 81 ? -10.450 -2.397 -2.859 1.00 96.75 81 PRO A O 1
ATOM 650 N N . ALA A 1 82 ? -11.962 -2.858 -4.437 1.00 97.50 82 ALA A N 1
ATOM 651 C CA . ALA A 1 82 ? -12.011 -4.279 -4.111 1.00 97.50 82 ALA A CA 1
ATOM 652 C C . ALA A 1 82 ? -10.728 -4.984 -4.570 1.00 97.50 82 ALA A C 1
ATOM 654 O O . ALA A 1 82 ? -10.121 -5.730 -3.800 1.00 97.50 82 ALA A O 1
ATOM 655 N N . VAL A 1 83 ? -10.266 -4.676 -5.786 1.00 98.06 83 VAL A N 1
ATOM 656 C CA . VAL A 1 83 ? -9.005 -5.212 -6.324 1.00 98.06 83 VAL A CA 1
ATOM 657 C C . VAL A 1 83 ? -7.807 -4.714 -5.511 1.00 98.06 83 VAL A C 1
ATOM 659 O O . VAL A 1 83 ? -6.929 -5.506 -5.167 1.00 98.06 83 VAL A O 1
ATOM 662 N N . ALA A 1 84 ? -7.783 -3.429 -5.144 1.00 98.25 84 ALA A N 1
ATOM 663 C CA . ALA A 1 84 ? -6.732 -2.865 -4.299 1.00 98.25 84 ALA A CA 1
ATOM 664 C C . ALA A 1 84 ? -6.670 -3.560 -2.926 1.00 98.25 84 ALA A C 1
ATOM 666 O O . ALA A 1 84 ? -5.585 -3.899 -2.451 1.00 98.25 84 ALA A O 1
ATOM 667 N N . ALA A 1 85 ? -7.822 -3.851 -2.310 1.00 98.31 85 ALA A N 1
ATOM 668 C CA . ALA A 1 85 ? -7.874 -4.564 -1.036 1.00 98.31 85 ALA A CA 1
ATOM 669 C C . ALA A 1 85 ? -7.286 -5.980 -1.143 1.00 98.31 85 ALA A C 1
ATOM 671 O O . ALA A 1 85 ? -6.538 -6.404 -0.261 1.00 98.31 85 ALA A O 1
ATOM 672 N N . ASP A 1 86 ? -7.573 -6.705 -2.225 1.00 98.38 86 ASP A N 1
ATOM 673 C CA . ASP A 1 86 ? -7.015 -8.042 -2.447 1.00 98.38 86 ASP A CA 1
ATOM 674 C C . ASP A 1 86 ? -5.501 -8.012 -2.679 1.00 98.38 86 ASP A C 1
ATOM 676 O O . ASP A 1 86 ? -4.781 -8.879 -2.177 1.00 98.38 86 ASP A O 1
ATOM 680 N N . LEU A 1 87 ? -4.994 -6.998 -3.384 1.00 98.31 87 LEU A N 1
ATOM 681 C CA . LEU A 1 87 ? -3.556 -6.790 -3.558 1.00 98.31 87 LEU A CA 1
ATOM 682 C C . LEU A 1 87 ? -2.859 -6.472 -2.229 1.00 98.31 87 LEU A C 1
ATOM 684 O O . LEU A 1 87 ? -1.834 -7.086 -1.929 1.00 98.31 87 LEU A O 1
ATOM 688 N N . TYR A 1 88 ? -3.425 -5.596 -1.393 1.00 98.56 88 TYR A N 1
ATOM 689 C CA . TYR A 1 88 ? -2.871 -5.338 -0.061 1.00 98.56 88 TYR A CA 1
ATOM 690 C C . TYR A 1 88 ? -2.877 -6.587 0.825 1.00 98.56 88 TYR A C 1
ATOM 692 O O . TYR A 1 88 ? -1.886 -6.837 1.503 1.00 98.56 88 TYR A O 1
ATOM 700 N N . ARG A 1 89 ? -3.932 -7.413 0.796 1.00 98.25 89 ARG A N 1
ATOM 701 C CA . ARG A 1 89 ? -3.958 -8.684 1.547 1.00 98.25 89 ARG A CA 1
ATOM 702 C C . ARG A 1 89 ? -2.875 -9.654 1.073 1.00 98.25 89 ARG A C 1
ATOM 704 O O . ARG A 1 89 ? -2.243 -10.316 1.891 1.00 98.25 89 ARG A O 1
ATOM 711 N N . ARG A 1 90 ? -2.614 -9.726 -0.239 1.00 97.38 90 ARG A N 1
ATOM 712 C CA . ARG A 1 90 ? -1.489 -10.515 -0.781 1.00 97.38 90 ARG A CA 1
ATOM 713 C C . ARG A 1 90 ? -0.143 -9.972 -0.306 1.00 97.38 90 ARG A C 1
ATOM 715 O O . ARG A 1 90 ? 0.714 -10.754 0.099 1.00 97.38 90 ARG A O 1
ATOM 722 N N . ALA A 1 91 ? 0.025 -8.649 -0.316 1.00 97.56 91 ALA A N 1
ATOM 723 C CA . ALA A 1 91 ? 1.222 -7.998 0.204 1.00 97.56 91 ALA A CA 1
ATOM 724 C C . ALA A 1 91 ? 1.425 -8.306 1.694 1.00 97.56 91 ALA A C 1
ATOM 726 O O . ALA A 1 91 ? 2.519 -8.689 2.097 1.00 97.56 91 ALA A O 1
ATOM 727 N N . GLU A 1 92 ? 0.370 -8.192 2.499 1.00 97.44 92 GLU A N 1
ATOM 728 C CA . GLU A 1 92 ? 0.386 -8.475 3.934 1.00 97.44 92 GLU A CA 1
ATOM 729 C C . GLU A 1 92 ? 0.772 -9.929 4.209 1.00 97.44 92 GLU A C 1
ATOM 731 O O . GLU A 1 92 ? 1.665 -10.184 5.020 1.00 97.44 92 GLU A O 1
ATOM 736 N N . GLN A 1 93 ? 0.127 -10.877 3.523 1.00 96.25 93 GLN A N 1
ATOM 737 C CA . GLN A 1 93 ? 0.395 -12.302 3.697 1.00 96.25 93 GLN A CA 1
ATOM 738 C C . GLN A 1 93 ? 1.862 -12.614 3.402 1.00 96.25 93 GLN A C 1
ATOM 740 O O . GLN A 1 93 ? 2.547 -13.223 4.221 1.00 96.25 93 GLN A O 1
ATOM 745 N N . ALA A 1 94 ? 2.377 -12.132 2.272 1.00 94.50 94 ALA A N 1
ATOM 746 C CA . ALA A 1 94 ? 3.756 -12.390 1.891 1.00 94.50 94 ALA A CA 1
ATOM 747 C C . ALA A 1 94 ? 4.779 -11.678 2.785 1.00 94.50 94 ALA A C 1
ATOM 749 O O . ALA A 1 94 ? 5.846 -12.230 3.052 1.00 94.50 94 ALA A O 1
ATOM 750 N N . ALA A 1 95 ? 4.477 -10.466 3.263 1.00 95.31 95 ALA A N 1
ATOM 751 C CA . ALA A 1 95 ? 5.315 -9.785 4.246 1.00 95.31 95 ALA A CA 1
ATOM 752 C C . ALA A 1 95 ? 5.367 -10.582 5.557 1.00 95.31 95 ALA A C 1
ATOM 754 O O . ALA A 1 95 ? 6.457 -10.846 6.061 1.00 95.31 95 ALA A O 1
ATOM 755 N N . SER A 1 96 ? 4.215 -11.053 6.039 1.00 93.88 96 SER A N 1
ATOM 756 C CA . SER A 1 96 ? 4.107 -11.865 7.256 1.00 93.88 96 SER A CA 1
ATOM 757 C C . SER A 1 96 ? 4.897 -13.173 7.141 1.00 93.88 96 SER A C 1
ATOM 759 O O . SER A 1 96 ? 5.688 -13.500 8.023 1.00 93.88 96 SER A O 1
ATOM 761 N N . GLU A 1 97 ? 4.742 -13.899 6.030 1.00 93.44 97 GLU A N 1
ATOM 762 C CA . GLU A 1 97 ? 5.470 -15.148 5.757 1.00 93.44 97 GLU A CA 1
ATOM 763 C C . GLU A 1 97 ? 6.987 -14.944 5.661 1.00 93.44 97 GLU A C 1
ATOM 765 O O . GLU A 1 97 ? 7.765 -15.807 6.073 1.00 93.44 97 GLU A O 1
ATOM 770 N N . ALA A 1 98 ? 7.418 -13.793 5.140 1.00 90.62 98 ALA A N 1
ATOM 771 C CA . ALA A 1 98 ? 8.825 -13.428 5.031 1.00 90.62 98 ALA A CA 1
ATOM 772 C C . ALA A 1 98 ? 9.407 -12.812 6.320 1.00 90.62 98 ALA A C 1
ATOM 774 O O . ALA A 1 98 ? 10.611 -12.549 6.364 1.00 90.62 98 ALA A O 1
ATOM 775 N N . GLY A 1 99 ? 8.589 -12.573 7.353 1.00 91.62 99 GLY A N 1
ATOM 776 C CA . GLY A 1 99 ? 8.999 -11.867 8.571 1.00 91.62 99 GLY A CA 1
ATOM 777 C C . GLY A 1 99 ? 9.379 -10.402 8.324 1.00 91.62 99 GLY A C 1
ATOM 778 O O . GLY A 1 99 ? 10.278 -9.879 8.981 1.00 91.62 99 GLY A O 1
ATOM 779 N N . LEU A 1 100 ? 8.750 -9.764 7.336 1.00 92.94 100 LEU A N 1
ATOM 780 C CA . LEU A 1 100 ? 8.932 -8.354 6.995 1.00 92.94 100 LEU A CA 1
ATOM 781 C C . LEU A 1 100 ? 7.864 -7.487 7.684 1.00 92.94 100 LEU A C 1
ATOM 783 O O . LEU A 1 100 ? 6.759 -7.977 7.923 1.00 92.94 100 LEU A O 1
ATOM 787 N N . PRO A 1 101 ? 8.153 -6.198 7.957 1.00 94.06 101 PRO A N 1
ATOM 788 C CA . PRO A 1 101 ? 7.169 -5.275 8.519 1.00 94.06 101 PRO A CA 1
ATOM 789 C C . PRO A 1 101 ? 5.900 -5.190 7.665 1.00 94.06 101 PRO A C 1
ATOM 791 O O . PRO A 1 101 ? 5.974 -5.100 6.436 1.00 94.06 101 PRO A O 1
ATOM 794 N N . THR A 1 102 ? 4.740 -5.183 8.318 1.00 97.12 102 THR A N 1
ATOM 795 C CA . THR A 1 102 ? 3.417 -5.121 7.678 1.00 97.12 102 THR A CA 1
ATOM 796 C C . THR A 1 102 ? 2.714 -3.787 7.908 1.00 97.12 102 THR A C 1
ATOM 798 O O . THR A 1 102 ? 1.664 -3.536 7.312 1.00 97.12 102 THR A O 1
ATOM 801 N N . LEU A 1 103 ? 3.282 -2.909 8.742 1.00 96.56 103 LEU A N 1
ATOM 802 C CA . LEU A 1 103 ? 2.648 -1.670 9.180 1.00 96.56 103 LEU A CA 1
ATOM 803 C C . LEU A 1 103 ? 2.162 -0.786 8.024 1.00 96.56 103 LEU A C 1
ATOM 805 O O . LEU A 1 103 ? 1.008 -0.366 8.043 1.00 96.56 103 LEU A O 1
ATOM 809 N N . SER A 1 104 ? 2.998 -0.495 7.019 1.00 96.38 104 SER A N 1
ATOM 810 C CA . SER A 1 104 ? 2.586 0.367 5.895 1.00 96.38 104 SER A CA 1
ATOM 811 C C . SER A 1 104 ? 1.428 -0.244 5.107 1.00 96.38 104 SER A C 1
ATOM 813 O O . SER 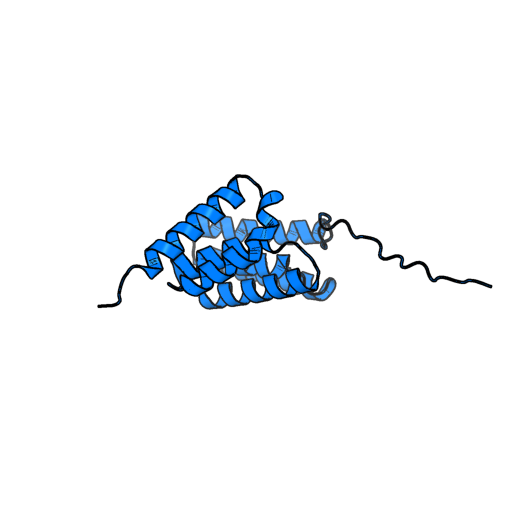A 1 104 ? 0.423 0.429 4.881 1.00 96.38 104 SER A O 1
ATOM 815 N N . ILE A 1 105 ? 1.527 -1.540 4.803 1.00 98.06 105 ILE A N 1
ATOM 816 C CA . ILE A 1 105 ? 0.518 -2.308 4.071 1.00 98.06 105 ILE A CA 1
ATOM 817 C C . ILE A 1 105 ? -0.815 -2.272 4.823 1.00 98.06 105 ILE A C 1
ATOM 819 O O . ILE A 1 105 ? -1.853 -1.951 4.245 1.00 98.06 105 ILE A O 1
ATOM 823 N N . ARG A 1 106 ? -0.794 -2.556 6.130 1.00 98.25 106 ARG A N 1
ATOM 824 C CA . ARG A 1 106 ? -1.997 -2.601 6.971 1.00 98.25 106 ARG A CA 1
ATOM 825 C C . ARG A 1 106 ? -2.622 -1.229 7.188 1.00 98.25 106 ARG A C 1
ATOM 827 O O . ARG A 1 106 ? -3.845 -1.140 7.227 1.00 98.25 106 ARG A O 1
ATOM 834 N N . LEU A 1 107 ? -1.828 -0.159 7.269 1.00 98.31 107 LEU A N 1
ATOM 835 C CA . LEU A 1 107 ? -2.354 1.210 7.313 1.00 98.31 107 LEU A CA 1
ATOM 836 C C . LEU A 1 107 ? -3.071 1.580 6.010 1.00 98.31 107 LEU A C 1
ATOM 838 O O . LEU A 1 107 ? -4.177 2.127 6.054 1.00 98.31 107 LEU A O 1
ATOM 842 N N . SER A 1 108 ? -2.478 1.257 4.859 1.00 98.25 108 SER A N 1
ATOM 843 C CA . SER A 1 108 ? -3.099 1.495 3.552 1.00 98.25 108 SER A CA 1
ATOM 844 C C . SER A 1 108 ? -4.374 0.666 3.372 1.00 98.25 108 SER A C 1
ATOM 846 O O . SER A 1 108 ? -5.418 1.217 3.014 1.00 98.25 108 SER A O 1
ATOM 848 N N . LEU A 1 109 ? -4.335 -0.622 3.728 1.00 98.50 109 LEU A N 1
ATOM 849 C CA . LEU A 1 109 ? -5.498 -1.508 3.705 1.00 98.50 109 LEU A CA 1
ATOM 850 C C . LEU A 1 109 ? -6.617 -1.008 4.627 1.00 98.50 109 LEU A C 1
ATOM 852 O O . LEU A 1 109 ? -7.763 -0.910 4.197 1.00 98.50 109 LEU A O 1
ATOM 856 N N . ALA A 1 110 ? -6.304 -0.651 5.875 1.00 98.25 110 ALA A N 1
ATOM 857 C CA . ALA A 1 110 ? -7.293 -0.151 6.826 1.00 98.25 110 ALA A CA 1
ATOM 858 C C . ALA A 1 110 ? -7.960 1.136 6.332 1.00 98.25 110 ALA A C 1
ATOM 860 O O . ALA A 1 110 ? -9.181 1.278 6.405 1.00 98.25 110 ALA A O 1
ATOM 861 N N . ARG A 1 111 ? -7.173 2.061 5.770 1.00 98.06 111 ARG A N 1
ATOM 862 C CA . ARG A 1 111 ? -7.700 3.288 5.169 1.00 98.06 111 ARG A CA 1
ATOM 863 C C . ARG A 1 111 ? -8.660 2.986 4.018 1.00 98.06 111 ARG A C 1
ATOM 865 O O . ARG A 1 111 ? -9.728 3.593 3.974 1.00 98.06 111 ARG A O 1
ATOM 872 N N . LEU A 1 112 ? -8.286 2.085 3.111 1.00 98.06 112 LEU A N 1
ATOM 873 C CA . LEU A 1 112 ? -9.107 1.680 1.968 1.00 98.06 112 LEU A CA 1
ATOM 874 C C . LEU A 1 112 ? -10.417 1.020 2.426 1.00 98.06 112 LEU A C 1
ATOM 876 O O . LEU A 1 112 ? -11.503 1.421 2.006 1.00 98.06 112 LEU A O 1
ATOM 880 N N . LEU A 1 113 ? -10.319 0.055 3.347 1.00 97.94 113 LEU A N 1
ATOM 881 C CA . LEU A 1 113 ? -11.464 -0.649 3.928 1.00 97.94 113 LEU A CA 1
ATOM 882 C C . LEU A 1 113 ? -12.449 0.320 4.578 1.00 97.94 113 LEU A C 1
ATOM 884 O O . LEU A 1 113 ? -13.656 0.189 4.386 1.00 97.94 113 LEU A O 1
ATOM 888 N N . LEU A 1 114 ? -11.941 1.305 5.317 1.00 96.31 114 LEU A N 1
ATOM 889 C CA . LEU A 1 114 ? -12.773 2.275 6.012 1.00 96.31 114 LEU A CA 1
ATOM 890 C C . LEU A 1 114 ? -13.405 3.292 5.054 1.00 96.31 114 LEU A C 1
ATOM 892 O O . LEU A 1 114 ? -14.611 3.515 5.112 1.00 96.31 114 LEU A O 1
ATOM 896 N N . LYS A 1 115 ? -12.600 3.927 4.193 1.00 95.44 115 LYS A N 1
ATOM 897 C CA . LYS A 1 115 ? -13.025 5.111 3.428 1.00 95.44 115 LYS A CA 1
ATOM 898 C C . LYS A 1 115 ? -13.715 4.787 2.111 1.00 95.44 115 LYS A C 1
ATOM 900 O O . LYS A 1 115 ? -14.540 5.578 1.671 1.00 95.44 115 LYS A O 1
ATOM 905 N N . GLU A 1 116 ? -13.366 3.670 1.484 1.00 95.75 116 GLU A N 1
ATOM 906 C CA . GLU A 1 116 ? -13.838 3.349 0.132 1.00 95.75 116 GLU A CA 1
ATOM 907 C C . GLU A 1 116 ? -14.768 2.139 0.112 1.00 95.75 116 GLU A C 1
ATOM 909 O O . GLU A 1 116 ? -15.661 2.067 -0.727 1.00 95.75 116 GLU A O 1
ATOM 914 N N . LEU A 1 117 ? -14.607 1.214 1.062 1.00 95.56 117 LEU A N 1
ATOM 915 C CA . LEU A 1 117 ? -15.423 -0.000 1.136 1.00 95.56 117 LEU A CA 1
ATOM 916 C C . LEU A 1 117 ? -16.446 0.000 2.278 1.00 95.56 117 LEU A C 1
ATOM 918 O O . LEU A 1 117 ? -17.291 -0.890 2.313 1.00 95.56 117 LEU A O 1
ATOM 922 N N . GLY A 1 118 ? -16.386 0.957 3.211 1.00 95.31 118 GLY A N 1
ATOM 923 C CA . GLY A 1 118 ? -17.322 1.027 4.338 1.00 95.31 118 GLY A CA 1
ATOM 924 C C . GLY A 1 118 ? -17.268 -0.199 5.260 1.00 95.31 118 GLY A C 1
ATOM 925 O O . GLY A 1 118 ? -18.293 -0.622 5.785 1.00 95.31 118 GLY A O 1
ATOM 926 N N . ARG A 1 119 ? -16.080 -0.793 5.446 1.00 95.94 119 ARG A N 1
ATOM 927 C CA . ARG A 1 119 ? -15.834 -2.014 6.239 1.00 95.94 119 ARG A CA 1
ATOM 928 C C . ARG A 1 119 ? -15.028 -1.694 7.512 1.00 95.94 119 ARG A C 1
ATOM 930 O O . ARG A 1 119 ? -13.877 -2.123 7.627 1.00 95.94 119 ARG A O 1
ATOM 937 N N . PRO A 1 120 ? -15.598 -0.960 8.491 1.00 95.75 120 PRO A N 1
ATOM 938 C CA . PRO A 1 120 ? -14.867 -0.510 9.681 1.00 95.75 120 PRO A CA 1
ATOM 939 C C . PRO A 1 120 ? -14.372 -1.664 10.565 1.00 95.75 120 PRO A C 1
ATOM 941 O O . PRO A 1 120 ? -13.297 -1.565 11.151 1.00 95.75 120 PRO A O 1
ATOM 944 N N . GLY A 1 121 ? -15.102 -2.785 10.627 1.00 95.81 121 GLY A N 1
ATOM 945 C CA . GLY A 1 121 ? -14.683 -3.961 11.399 1.00 95.81 121 GLY A CA 1
ATOM 946 C C . GLY A 1 121 ? -13.389 -4.592 10.874 1.00 95.81 121 GLY A C 1
ATOM 947 O O . GLY A 1 121 ? -12.481 -4.890 11.648 1.00 95.81 121 GLY A O 1
ATOM 948 N N . GLU A 1 122 ? -13.261 -4.734 9.554 1.00 97.00 122 GLU A N 1
ATOM 949 C CA . GLU A 1 122 ? -12.031 -5.247 8.937 1.00 97.00 122 GLU A CA 1
ATOM 950 C C . GLU A 1 122 ? -10.890 -4.237 8.991 1.00 97.00 122 GLU A C 1
ATOM 952 O O . GLU A 1 122 ? -9.746 -4.625 9.224 1.00 97.00 122 GLU A O 1
ATOM 957 N N . ALA A 1 123 ? -11.188 -2.943 8.836 1.00 97.62 123 ALA A N 1
ATOM 958 C CA . ALA A 1 123 ? -10.189 -1.897 9.013 1.00 97.62 123 ALA A CA 1
ATOM 959 C C . ALA A 1 123 ? -9.588 -1.942 10.429 1.00 97.62 123 ALA A C 1
ATOM 961 O O . ALA A 1 123 ? -8.367 -1.947 10.584 1.00 97.62 123 ALA A O 1
ATOM 962 N N . ARG A 1 124 ? -10.430 -2.076 11.462 1.00 97.50 124 ARG A N 1
ATOM 963 C CA . ARG A 1 124 ? -9.984 -2.242 12.852 1.00 97.50 124 ARG A CA 1
ATOM 964 C C . ARG A 1 124 ? -9.134 -3.495 13.044 1.00 97.50 124 ARG A C 1
ATOM 966 O O . ARG A 1 124 ? -8.136 -3.438 13.763 1.00 97.50 124 ARG A O 1
ATOM 973 N N . ALA A 1 125 ? -9.509 -4.611 12.422 1.00 97.38 125 ALA A N 1
ATOM 974 C CA . ALA A 1 125 ? -8.736 -5.846 12.505 1.00 97.38 125 ALA A CA 1
ATOM 975 C C . ALA A 1 125 ? -7.321 -5.659 11.928 1.00 97.38 125 ALA A C 1
ATOM 977 O O . ALA A 1 125 ? -6.346 -6.005 12.593 1.00 97.38 125 ALA A O 1
ATOM 978 N N . ALA A 1 126 ? -7.203 -5.024 10.756 1.00 97.25 126 ALA A N 1
ATOM 979 C CA . ALA A 1 126 ? -5.914 -4.715 10.138 1.00 97.25 126 ALA A CA 1
ATOM 980 C C . ALA A 1 126 ? -5.046 -3.791 11.016 1.00 97.25 126 ALA A C 1
ATOM 982 O O . ALA A 1 126 ? -3.863 -4.062 11.206 1.00 97.25 126 ALA A O 1
ATOM 983 N N . LEU A 1 127 ? -5.633 -2.741 11.606 1.00 97.56 127 LEU A N 1
ATOM 984 C CA . LEU A 1 127 ? -4.925 -1.823 12.513 1.00 97.56 127 LEU A CA 1
ATOM 985 C C . LEU A 1 127 ? -4.443 -2.518 13.786 1.00 97.56 127 LEU A C 1
ATOM 987 O O . LEU A 1 127 ? -3.320 -2.301 14.231 1.00 97.56 127 LEU A O 1
ATOM 991 N N . THR A 1 128 ? -5.286 -3.360 14.378 1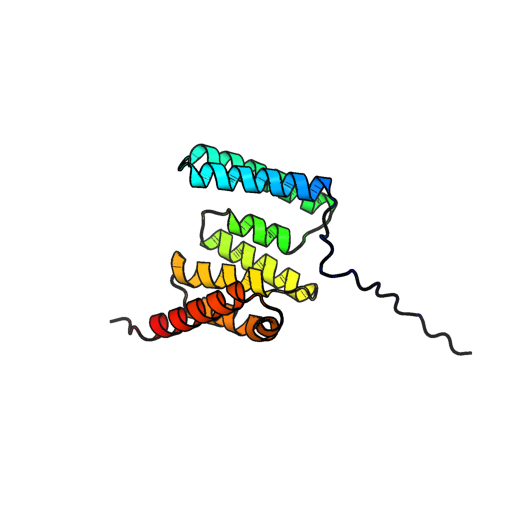.00 96.88 128 THR A N 1
ATOM 992 C CA . THR A 1 128 ? -4.931 -4.085 15.604 1.00 96.88 128 THR A CA 1
ATOM 993 C C . THR A 1 128 ? -3.773 -5.046 15.345 1.00 96.88 128 THR A C 1
ATOM 995 O O . THR A 1 128 ? -2.875 -5.168 16.172 1.00 96.88 128 THR A O 1
ATOM 998 N N . ALA A 1 129 ? -3.755 -5.684 14.172 1.00 95.56 129 ALA A N 1
ATOM 999 C CA . ALA A 1 129 ? -2.736 -6.657 13.815 1.00 95.56 129 ALA A CA 1
ATOM 1000 C C . ALA A 1 129 ? -1.326 -6.048 13.669 1.00 95.56 129 ALA A C 1
ATOM 1002 O O . ALA A 1 129 ? -0.350 -6.748 13.925 1.00 95.56 129 ALA A O 1
ATOM 1003 N N . CYS A 1 130 ? -1.193 -4.766 13.299 1.00 92.94 130 CYS A N 1
ATOM 1004 C CA . CYS A 1 130 ? 0.106 -4.074 13.227 1.00 92.94 130 CYS A CA 1
ATOM 1005 C C . CYS A 1 130 ? 0.463 -3.251 14.473 1.00 92.94 130 CYS A C 1
ATOM 1007 O O . CYS A 1 130 ? 1.458 -2.527 14.449 1.00 92.94 130 CYS A O 1
ATOM 1009 N N . ALA A 1 131 ? -0.306 -3.343 15.564 1.00 94.62 131 ALA A N 1
ATOM 1010 C CA . ALA A 1 131 ? -0.068 -2.531 16.760 1.00 94.62 131 ALA A CA 1
ATOM 1011 C C . ALA A 1 131 ? 1.321 -2.770 17.385 1.00 94.62 131 ALA A C 1
ATOM 1013 O O . ALA A 1 131 ? 1.935 -1.839 17.903 1.00 94.62 131 ALA A O 1
ATOM 1014 N N . GLU A 1 132 ? 1.844 -3.995 17.293 1.00 94.31 132 GLU A N 1
ATOM 1015 C CA . GLU A 1 132 ? 3.173 -4.354 17.810 1.00 94.31 132 GLU A CA 1
ATOM 1016 C C . GLU A 1 132 ? 4.326 -3.694 17.033 1.00 94.31 132 GLU A C 1
ATOM 1018 O O . GLU A 1 132 ? 5.421 -3.562 17.570 1.00 94.31 132 GLU A O 1
ATOM 1023 N N . GLU A 1 133 ? 4.081 -3.224 15.805 1.00 95.06 133 GLU A N 1
ATOM 1024 C CA . GLU A 1 133 ? 5.075 -2.532 14.971 1.00 95.06 133 GLU A CA 1
ATOM 1025 C C . GLU A 1 133 ? 5.129 -1.015 15.246 1.00 95.06 133 GLU A C 1
ATOM 1027 O O . GLU A 1 133 ? 6.043 -0.328 14.787 1.00 95.06 133 GLU A O 1
ATOM 1032 N N . LEU A 1 134 ? 4.178 -0.467 16.016 1.00 94.31 134 LEU A N 1
ATOM 1033 C CA . LEU A 1 134 ? 4.106 0.968 16.326 1.00 94.31 134 LEU A CA 1
ATOM 1034 C C . LEU A 1 134 ? 5.342 1.556 17.030 1.00 94.31 134 LEU A C 1
ATOM 1036 O O . LEU A 1 134 ? 5.653 2.715 16.753 1.00 94.31 134 LEU A O 1
ATOM 1040 N N . PRO A 1 135 ? 6.079 0.836 17.901 1.00 96.06 135 PRO A N 1
ATOM 1041 C CA . PRO A 1 135 ? 7.302 1.373 18.500 1.00 96.06 135 PRO A CA 1
ATOM 1042 C C . PRO A 1 135 ? 8.396 1.725 17.481 1.00 96.06 135 PRO A C 1
ATOM 1044 O O . PRO A 1 135 ? 9.239 2.573 17.766 1.00 96.06 135 PRO A O 1
ATOM 1047 N N . GLU A 1 136 ? 8.387 1.093 16.304 1.00 92.81 136 GLU A N 1
ATOM 1048 C CA . GLU A 1 136 ? 9.335 1.352 15.210 1.00 92.81 136 GLU A CA 1
ATOM 1049 C C . GLU A 1 136 ? 8.750 2.276 14.126 1.00 92.81 136 GLU A C 1
ATOM 1051 O O . GLU A 1 136 ? 9.428 2.635 13.159 1.00 92.81 136 GLU A O 1
ATOM 1056 N N . ALA A 1 137 ? 7.487 2.675 14.281 1.00 93.69 137 ALA A N 1
ATOM 1057 C CA . ALA A 1 137 ? 6.785 3.521 13.338 1.00 93.69 137 ALA A CA 1
ATOM 1058 C C . ALA A 1 137 ? 7.288 4.967 13.376 1.00 93.69 137 ALA A C 1
ATOM 1060 O O . ALA A 1 137 ? 7.701 5.503 14.404 1.00 93.69 137 ALA A O 1
ATOM 1061 N N . THR A 1 138 ? 7.181 5.648 12.238 1.00 95.62 138 THR A N 1
ATOM 1062 C CA . THR A 1 138 ? 7.343 7.106 12.202 1.00 95.62 138 THR A CA 1
ATOM 1063 C C . THR A 1 138 ? 6.169 7.801 12.895 1.00 95.62 138 THR A C 1
ATOM 1065 O O . THR A 1 138 ? 5.046 7.301 12.854 1.00 95.62 138 THR A O 1
ATOM 1068 N N . ASP A 1 139 ? 6.377 9.019 13.406 1.00 95.56 139 ASP A N 1
ATOM 1069 C CA . ASP A 1 139 ? 5.304 9.837 14.003 1.00 95.56 139 ASP A CA 1
ATOM 1070 C C . ASP A 1 139 ? 4.070 9.950 13.096 1.00 95.56 139 ASP A C 1
ATOM 1072 O O . ASP A 1 139 ? 2.933 9.909 13.557 1.00 95.56 139 ASP A O 1
ATOM 1076 N N . LYS A 1 140 ? 4.291 10.045 11.778 1.00 95.12 140 LYS A N 1
ATOM 1077 C CA . LYS A 1 140 ? 3.217 10.104 10.778 1.00 95.12 140 LYS A CA 1
ATOM 1078 C C . LYS A 1 140 ? 2.411 8.810 10.710 1.00 95.12 140 LYS A C 1
ATOM 1080 O O . LYS A 1 140 ? 1.196 8.870 10.561 1.00 95.12 140 LYS A O 1
ATOM 1085 N N . GLN A 1 141 ? 3.074 7.659 10.781 1.00 96.06 141 GLN A N 1
ATOM 1086 C CA . GLN A 1 141 ? 2.403 6.360 10.779 1.00 96.06 141 GLN A CA 1
ATOM 1087 C C . GLN A 1 141 ? 1.633 6.144 12.080 1.00 96.06 141 GLN A C 1
ATOM 1089 O O . GLN A 1 141 ? 0.478 5.735 12.020 1.00 96.06 141 GLN A O 1
ATOM 1094 N N . SER A 1 142 ? 2.220 6.490 13.228 1.00 96.25 142 SER A N 1
ATOM 1095 C CA . SER A 1 142 ? 1.548 6.403 14.530 1.00 96.25 142 SER A CA 1
ATOM 1096 C C . SER A 1 142 ? 0.325 7.319 14.609 1.00 96.25 142 SER A C 1
ATOM 1098 O O . SER A 1 142 ? -0.735 6.895 15.069 1.00 96.25 142 SER A O 1
ATOM 1100 N N . ALA A 1 143 ? 0.433 8.550 14.099 1.00 97.00 143 ALA A N 1
ATOM 1101 C CA . ALA A 1 143 ? -0.698 9.471 14.005 1.00 97.00 143 ALA A CA 1
ATOM 1102 C C . ALA A 1 143 ? -1.804 8.919 13.092 1.00 97.00 143 ALA A C 1
ATOM 1104 O O . ALA A 1 143 ? -2.960 8.850 13.504 1.00 97.00 143 ALA A O 1
ATOM 1105 N N . LEU A 1 144 ? -1.447 8.448 11.890 1.00 96.75 144 LEU A N 1
ATOM 1106 C CA . LEU A 1 144 ? -2.407 7.856 10.956 1.00 96.75 144 LEU A CA 1
ATOM 1107 C C . LEU A 1 144 ? -3.101 6.623 11.551 1.00 96.75 144 LEU A C 1
ATOM 1109 O O . LEU A 1 144 ? -4.307 6.461 11.379 1.00 96.75 144 LEU A O 1
ATOM 1113 N N . TRP A 1 145 ? -2.360 5.764 12.252 1.00 97.94 145 TRP A N 1
ATOM 1114 C CA . TRP A 1 145 ? -2.921 4.601 12.936 1.00 97.94 145 TRP A CA 1
ATOM 1115 C C . TRP A 1 145 ? -3.992 5.016 13.951 1.00 97.94 145 TRP A C 1
ATOM 1117 O O . TRP A 1 145 ? -5.104 4.491 13.915 1.00 97.94 145 TRP A O 1
ATOM 1127 N N . GLY A 1 146 ? -3.681 5.999 14.804 1.00 97.12 146 GLY A N 1
ATOM 1128 C CA . GLY A 1 146 ? -4.611 6.503 15.816 1.00 97.12 146 GLY A CA 1
ATOM 1129 C C . GLY A 1 146 ? -5.861 7.141 15.207 1.00 97.12 146 GLY A C 1
ATOM 1130 O O . GLY A 1 146 ? -6.973 6.863 15.654 1.00 97.12 146 GLY A O 1
ATOM 1131 N N . GLU A 1 147 ? -5.695 7.938 14.148 1.00 97.31 147 GLU A N 1
ATOM 1132 C CA . GLU A 1 147 ? -6.810 8.540 13.404 1.00 97.31 147 GLU A CA 1
ATOM 1133 C C . GLU A 1 147 ? -7.746 7.480 12.810 1.00 97.31 147 GLU A C 1
ATOM 1135 O O . GLU A 1 147 ? -8.968 7.575 12.947 1.00 97.31 147 GLU A O 1
ATOM 1140 N N . LEU A 1 148 ? -7.186 6.462 12.148 1.00 97.06 148 LEU A N 1
ATOM 1141 C CA . LEU A 1 148 ? -7.976 5.399 11.533 1.00 97.06 148 LEU A CA 1
ATOM 1142 C C . LEU A 1 148 ? -8.679 4.537 12.584 1.00 97.06 148 LEU A C 1
ATOM 1144 O O . LEU A 1 148 ? -9.833 4.163 12.372 1.00 97.06 148 LEU A O 1
ATOM 1148 N N . LEU A 1 149 ? -8.023 4.246 13.712 1.00 96.38 149 LEU A N 1
ATOM 1149 C CA . LEU A 1 149 ? -8.617 3.445 14.780 1.00 96.38 149 LEU A CA 1
ATOM 1150 C C . LEU A 1 149 ? -9.821 4.158 15.402 1.00 96.38 149 LEU A C 1
ATOM 1152 O O . LEU A 1 149 ? -10.899 3.570 15.477 1.00 96.38 149 LEU A O 1
ATOM 1156 N N . ALA A 1 150 ? -9.667 5.438 15.750 1.00 95.56 150 ALA A N 1
ATOM 1157 C CA . ALA A 1 150 ? -10.756 6.249 16.290 1.00 95.56 150 ALA A CA 1
ATOM 1158 C C . ALA A 1 150 ? -11.936 6.355 15.305 1.00 95.56 150 ALA A C 1
ATOM 1160 O O . ALA A 1 150 ? -13.100 6.283 15.699 1.00 95.56 150 ALA A O 1
ATOM 1161 N N . ALA A 1 151 ? -11.653 6.476 14.005 1.00 94.12 151 ALA A N 1
ATOM 1162 C CA . ALA A 1 151 ? -12.692 6.514 12.981 1.00 94.12 151 ALA A CA 1
ATOM 1163 C C . ALA A 1 151 ? -13.420 5.165 12.814 1.00 94.12 151 ALA A C 1
ATOM 1165 O O . ALA A 1 151 ? -14.622 5.147 12.546 1.00 94.12 151 ALA A O 1
ATOM 1166 N N . CYS A 1 152 ? -12.733 4.033 13.010 1.00 93.44 152 CYS A N 1
ATOM 1167 C CA . CYS A 1 152 ? -13.388 2.723 13.035 1.00 93.44 152 CYS A CA 1
ATOM 1168 C C . CYS A 1 152 ? -14.375 2.616 14.205 1.00 93.44 152 CYS A C 1
ATOM 1170 O O . CYS A 1 152 ? -15.469 2.091 14.022 1.00 93.44 152 CYS A O 1
ATOM 1172 N N . GLU A 1 153 ? -14.003 3.123 15.384 1.00 89.62 153 GLU A N 1
ATOM 1173 C CA . GLU A 1 153 ? -14.847 3.122 16.589 1.00 89.62 153 GLU A CA 1
ATOM 1174 C C . GLU A 1 153 ? -16.132 3.926 16.377 1.00 89.62 153 GLU A C 1
ATOM 1176 O O . GLU A 1 153 ? -17.224 3.396 16.563 1.00 89.62 153 GLU A O 1
ATOM 1181 N N . GLN A 1 154 ? -16.020 5.138 15.833 1.00 85.81 154 GLN A N 1
ATOM 1182 C CA . GLN A 1 154 ? -17.178 5.978 15.503 1.00 85.81 154 GLN A CA 1
ATOM 1183 C C . GLN A 1 154 ? -18.107 5.340 14.454 1.00 85.81 154 GLN A C 1
ATOM 1185 O O . GLN A 1 154 ? -19.326 5.498 14.516 1.00 85.81 154 GLN A O 1
ATOM 1190 N N . GLY A 1 155 ? -17.544 4.608 13.488 1.00 73.00 155 GLY A N 1
ATOM 1191 C CA . GLY A 1 155 ? -18.308 3.915 12.447 1.00 73.00 155 GLY A CA 1
ATOM 1192 C C . GLY A 1 155 ? -19.044 2.659 12.927 1.00 73.00 155 GLY A C 1
ATOM 1193 O O . GLY A 1 155 ? -19.991 2.234 12.271 1.00 73.00 155 GLY A O 1
ATOM 1194 N N . MET A 1 156 ? -18.641 2.068 14.056 1.00 63.12 156 MET A N 1
ATOM 1195 C CA . MET A 1 156 ? -19.338 0.928 14.671 1.00 63.12 156 MET A CA 1
ATOM 1196 C C . MET A 1 156 ? -20.501 1.360 15.576 1.00 63.12 156 MET A C 1
ATOM 1198 O O . MET A 1 156 ? -21.421 0.574 15.787 1.00 63.12 156 MET A O 1
ATOM 1202 N N . ASP A 1 157 ? -20.484 2.602 16.066 1.00 61.78 157 ASP A N 1
ATOM 1203 C CA . ASP A 1 157 ? -21.495 3.148 16.981 1.00 61.78 157 ASP A CA 1
ATOM 1204 C C . ASP A 1 157 ? -22.745 3.693 16.274 1.00 61.78 157 ASP A C 1
ATOM 1206 O O . ASP A 1 157 ? -23.669 4.166 16.935 1.00 61.78 157 ASP A O 1
ATOM 1210 N N . THR A 1 158 ? -22.812 3.633 14.940 1.00 52.47 158 THR A N 1
ATOM 1211 C CA . THR A 1 158 ? -24.017 4.029 14.201 1.00 52.47 158 THR A CA 1
ATOM 1212 C C . THR A 1 158 ? -24.938 2.811 14.076 1.00 52.47 158 THR A C 1
ATOM 1214 O O . THR A 1 158 ? -24.646 1.922 13.270 1.00 52.47 158 THR A O 1
ATOM 1217 N N . PRO A 1 159 ? -26.046 2.717 14.841 1.00 45.28 159 PRO A N 1
ATOM 1218 C CA . PRO A 1 159 ? -26.983 1.622 14.671 1.00 45.28 159 PRO A CA 1
ATOM 1219 C C . PRO A 1 159 ? -27.615 1.760 13.289 1.00 45.28 159 PRO A C 1
ATOM 1221 O O . PRO A 1 159 ? -28.109 2.829 12.924 1.00 45.28 159 PRO A O 1
ATOM 1224 N N . THR A 1 160 ? -27.586 0.684 12.511 1.00 50.69 160 THR A N 1
ATOM 1225 C CA . THR A 1 160 ? -28.357 0.593 11.273 1.00 50.69 160 THR A CA 1
ATOM 1226 C C . THR A 1 160 ? -29.838 0.644 11.660 1.00 50.69 160 THR A C 1
ATOM 1228 O O . THR A 1 160 ? -30.341 -0.305 12.260 1.00 50.69 160 THR A O 1
ATOM 1231 N N . LEU A 1 161 ? -30.482 1.792 11.423 1.00 38.84 161 LEU A N 1
ATOM 1232 C CA . LEU A 1 161 ? -31.925 1.986 11.603 1.00 38.84 161 LEU A CA 1
ATOM 1233 C C . LEU A 1 161 ? -32.721 1.192 10.565 1.00 38.84 161 LEU A C 1
ATOM 1235 O O . LEU A 1 161 ? -32.270 1.141 9.398 1.00 38.84 161 LEU A O 1
#

Foldseek 3Di:
DDDDDDPPPVPPPLPDPLDDPVLVVQLVVLLVQLVVCVVVVNPVSNVVSLVVNVVSLVVCCVVRNDALVSLQSNLVSDPDLVSSLVSLVVSQVRCVVVVHQSLVSLLVNLCSCVPPVVNLVVSLVSLVVNPVVLVVDDPVSVVSSVVSNVSSVVSVPDPPD

Radius of gyration: 18.59 Å; chains: 1; bounding box: 66×52×38 Å

Sequence (161 aa):
MFFQPGTDRAQRDPRRSPLKSDELYAVRRAAQAVARAAKAGDADSRTTRFAELQTVLDEVRQRRGDHPVLWELEADFTSDPAVAADLYRRAEQAASEAGLPTLSIRLSLARLLLKELGRPGEARAALTACAEELPEATDKQSALWGELLAACEQGMDTPTL